Protein AF-A0A939XVB6-F1 (afdb_monomer_lite)

pLDDT: mean 74.07, std 15.24, range [34.97, 91.31]

Foldseek 3Di:
DDPDDPDPQQDDWDAQLKKKAFLKQLVVLPIDHHHHGGDTDGNRIDIHDDDPQDHSVNVSVQSSDPVNSVQSQVQFDDDPMTGHDPVSNVPDDGDDDDDPPDPDDPPPDDPPPPPDPPDPDDPDDD

Structure (mmCIF, N/CA/C/O backbone):
data_AF-A0A939XVB6-F1
#
_entry.id   AF-A0A939XVB6-F1
#
loop_
_atom_site.group_PDB
_atom_site.id
_atom_site.type_symbol
_atom_site.label_atom_id
_atom_site.label_alt_id
_atom_site.label_comp_id
_atom_site.label_asym_id
_atom_site.label_entity_id
_atom_site.label_seq_id
_atom_site.pdbx_PDB_ins_code
_atom_site.Cartn_x
_atom_site.Cartn_y
_atom_site.Cartn_z
_atom_site.occupancy
_atom_site.B_iso_or_equiv
_atom_site.auth_seq_id
_atom_site.auth_comp_id
_atom_site.auth_asym_id
_atom_site.auth_atom_id
_atom_site.pdbx_PDB_model_num
ATOM 1 N N . MET A 1 1 ? -34.924 5.898 -12.973 1.00 34.97 1 MET A N 1
ATOM 2 C CA . MET A 1 1 ? -33.936 5.939 -14.070 1.00 34.97 1 MET A CA 1
ATOM 3 C C . MET A 1 1 ? -32.621 5.399 -13.531 1.00 34.97 1 MET A C 1
ATOM 5 O O . MET A 1 1 ? -31.982 6.070 -12.733 1.00 34.97 1 MET A O 1
ATOM 9 N N . LEU A 1 2 ? -32.305 4.146 -13.868 1.00 40.41 2 LEU A N 1
ATOM 10 C CA . LEU A 1 2 ? -31.031 3.498 -13.561 1.00 40.41 2 LEU A CA 1
ATOM 11 C C . LEU A 1 2 ? -29.994 4.017 -14.558 1.00 40.41 2 LEU A C 1
ATOM 13 O O . LEU A 1 2 ? -30.160 3.814 -15.758 1.00 40.41 2 LEU A O 1
ATOM 17 N N . PHE A 1 3 ? -28.961 4.706 -14.077 1.00 42.53 3 PHE A N 1
ATOM 18 C CA . PHE A 1 3 ? -27.788 4.990 -14.898 1.00 42.53 3 PHE A CA 1
ATOM 19 C C . PHE A 1 3 ? -27.094 3.661 -15.210 1.00 42.53 3 PHE A C 1
ATOM 21 O O . PHE A 1 3 ? -26.494 3.040 -14.334 1.00 42.53 3 PHE A O 1
ATOM 28 N N . GLY A 1 4 ? -27.284 3.204 -16.447 1.00 42.91 4 GLY A N 1
ATOM 29 C CA . GLY A 1 4 ? -26.637 2.037 -17.019 1.00 42.91 4 GLY A CA 1
ATOM 30 C C . GLY A 1 4 ? -25.149 2.273 -17.253 1.00 42.91 4 GLY A C 1
ATOM 31 O O . GLY A 1 4 ? -24.702 3.402 -17.451 1.00 42.91 4 GLY A O 1
ATOM 32 N N . ASP A 1 5 ? -24.417 1.164 -17.207 1.00 44.75 5 ASP A N 1
ATOM 33 C CA . ASP A 1 5 ? -23.065 0.987 -17.726 1.00 44.75 5 ASP A CA 1
ATOM 34 C C . ASP A 1 5 ? -22.028 1.997 -17.233 1.00 44.75 5 ASP A C 1
ATOM 36 O O . ASP A 1 5 ? -21.378 2.718 -17.993 1.00 44.75 5 ASP A O 1
ATOM 40 N N . ALA A 1 6 ? -21.772 1.942 -15.921 1.00 39.69 6 ALA A N 1
ATOM 41 C CA . ALA A 1 6 ? -20.430 2.237 -15.440 1.00 39.69 6 ALA A CA 1
ATOM 42 C C . ALA A 1 6 ? -19.444 1.370 -16.252 1.00 39.69 6 ALA A C 1
ATOM 44 O O . ALA A 1 6 ? -19.665 0.162 -16.385 1.00 39.69 6 ALA A O 1
ATOM 45 N N . PRO A 1 7 ? -18.386 1.959 -16.837 1.00 41.09 7 PRO A N 1
ATOM 46 C CA . PRO A 1 7 ? -17.530 1.270 -17.790 1.00 41.09 7 PRO A CA 1
ATOM 47 C C . PRO A 1 7 ? -16.995 -0.010 -17.150 1.00 41.09 7 PRO A C 1
ATOM 49 O O . PRO A 1 7 ? -16.663 -0.015 -15.965 1.00 41.09 7 PRO A O 1
ATOM 52 N N . SER A 1 8 ? -16.863 -1.075 -17.943 1.00 46.84 8 SER A N 1
ATOM 53 C CA . SER A 1 8 ? -16.412 -2.444 -17.599 1.00 46.84 8 SER A CA 1
ATOM 54 C C . SER A 1 8 ? -15.073 -2.566 -16.834 1.00 46.84 8 SER A C 1
ATOM 56 O O . SER A 1 8 ? -14.566 -3.666 -16.601 1.00 46.84 8 SER A O 1
ATOM 58 N N . ARG A 1 9 ? -14.503 -1.427 -16.431 1.00 46.78 9 ARG A N 1
ATOM 59 C CA . ARG A 1 9 ? -13.299 -1.199 -15.630 1.00 46.78 9 ARG A CA 1
ATOM 60 C C . ARG A 1 9 ? -13.598 -0.744 -14.190 1.00 46.78 9 ARG A C 1
ATOM 62 O O . ARG A 1 9 ? -12.669 -0.436 -13.455 1.00 46.78 9 ARG A O 1
ATOM 69 N N . VAL A 1 10 ? -14.861 -0.702 -13.768 1.00 50.59 10 VAL A N 1
ATOM 70 C CA . VAL A 1 10 ? -15.267 -0.513 -12.367 1.00 50.59 10 VAL A CA 1
ATOM 71 C C . VAL A 1 10 ? -15.530 -1.891 -11.765 1.00 50.59 10 VAL A C 1
ATOM 73 O O . VAL A 1 10 ? -16.542 -2.518 -12.062 1.00 50.59 10 VAL A O 1
ATOM 76 N N . ARG A 1 11 ? -14.578 -2.414 -10.984 1.00 56.41 11 ARG A N 1
ATOM 77 C CA . ARG A 1 11 ? -14.598 -3.826 -10.551 1.00 56.41 11 ARG A CA 1
ATOM 78 C C . ARG A 1 11 ? -14.601 -4.059 -9.043 1.00 56.41 11 ARG A C 1
ATOM 80 O O . ARG A 1 11 ? -14.736 -5.211 -8.643 1.00 56.41 11 ARG A O 1
ATOM 87 N N . ARG A 1 12 ? -14.470 -3.030 -8.196 1.00 66.19 12 ARG A N 1
ATOM 88 C CA . ARG A 1 12 ? -14.369 -3.233 -6.739 1.00 66.19 12 ARG A CA 1
ATOM 89 C C . ARG A 1 12 ? -15.186 -2.220 -5.945 1.00 66.19 12 ARG A C 1
ATOM 91 O O . ARG A 1 12 ? -14.992 -1.016 -6.093 1.00 66.19 12 ARG A O 1
ATOM 98 N N . ILE A 1 13 ? -16.086 -2.747 -5.115 1.00 77.00 13 ILE A N 1
ATOM 99 C CA . ILE A 1 13 ? -16.837 -2.010 -4.095 1.00 77.00 13 ILE A CA 1
ATOM 100 C C . ILE A 1 13 ? -16.033 -2.118 -2.802 1.00 77.00 13 ILE A C 1
ATOM 102 O O . ILE A 1 13 ? -15.815 -3.229 -2.318 1.00 77.00 13 ILE A O 1
ATOM 106 N N . THR A 1 14 ? -15.588 -0.992 -2.254 1.00 81.69 14 THR A N 1
ATOM 107 C CA . THR A 1 14 ? -14.851 -0.974 -0.985 1.00 81.69 14 THR A CA 1
ATOM 108 C C . THR A 1 14 ? -15.777 -0.842 0.215 1.00 81.69 14 THR A C 1
ATOM 110 O O . THR A 1 14 ? -16.911 -0.349 0.133 1.00 81.69 14 THR A O 1
ATOM 113 N N . GLN A 1 15 ? -15.274 -1.289 1.358 1.00 84.19 15 GLN A N 1
ATOM 114 C CA . GLN A 1 15 ? -15.890 -1.122 2.659 1.00 84.19 15 GLN A CA 1
ATOM 115 C C . GLN A 1 15 ? -15.087 -0.138 3.507 1.00 84.19 15 GLN A C 1
ATOM 117 O O . GLN A 1 15 ? -13.899 0.118 3.305 1.00 84.19 15 GLN A O 1
ATOM 122 N N . LYS A 1 16 ? -15.762 0.425 4.500 1.00 84.62 16 LYS A N 1
ATOM 123 C CA . LYS A 1 16 ? -15.163 1.268 5.519 1.00 84.62 16 LYS A CA 1
ATOM 124 C C . LYS A 1 16 ? -14.047 0.492 6.199 1.00 84.62 16 LYS A C 1
ATOM 126 O O . LYS A 1 16 ? -14.248 -0.640 6.636 1.00 84.62 16 LYS A O 1
ATOM 131 N N . ASN A 1 17 ? -12.920 1.171 6.367 1.00 88.62 17 ASN A N 1
ATOM 132 C CA . ASN A 1 17 ? -11.678 0.670 6.933 1.00 88.62 17 ASN A CA 1
ATOM 133 C C . ASN A 1 17 ? -10.832 -0.211 5.997 1.00 88.62 17 ASN A C 1
ATOM 135 O O . ASN A 1 17 ? -9.823 -0.749 6.461 1.00 88.62 17 ASN A O 1
ATOM 139 N N . ASP A 1 18 ? -11.192 -0.337 4.718 1.00 89.94 18 ASP A N 1
ATOM 140 C CA . ASP A 1 18 ? -10.284 -0.877 3.705 1.00 89.94 18 ASP A CA 1
ATOM 141 C C . ASP A 1 18 ? -9.146 0.108 3.415 1.00 89.94 18 ASP A C 1
ATOM 143 O O . ASP A 1 18 ? -9.267 1.321 3.613 1.00 89.94 18 ASP A O 1
ATOM 147 N N . VAL A 1 19 ? -8.028 -0.414 2.925 1.00 90.50 19 VAL A N 1
ATOM 148 C CA . VAL A 1 19 ? -6.912 0.394 2.431 1.00 90.50 19 VAL A CA 1
ATOM 149 C C . VAL A 1 19 ? -6.748 0.114 0.952 1.00 90.50 19 VAL A C 1
ATOM 151 O O . VAL A 1 19 ? -6.732 -1.040 0.538 1.00 90.50 19 VAL A O 1
ATOM 154 N N . ILE A 1 20 ? -6.626 1.163 0.151 1.00 90.44 20 ILE A N 1
ATOM 155 C CA . ILE A 1 20 ? -6.368 1.039 -1.281 1.00 90.44 20 ILE A CA 1
ATOM 156 C C . ILE A 1 20 ? -4.929 1.415 -1.587 1.00 90.44 20 ILE A C 1
ATOM 158 O O . ILE A 1 20 ? -4.380 2.324 -0.963 1.00 90.44 20 ILE A O 1
ATOM 162 N N . ILE A 1 21 ? -4.331 0.721 -2.550 1.00 89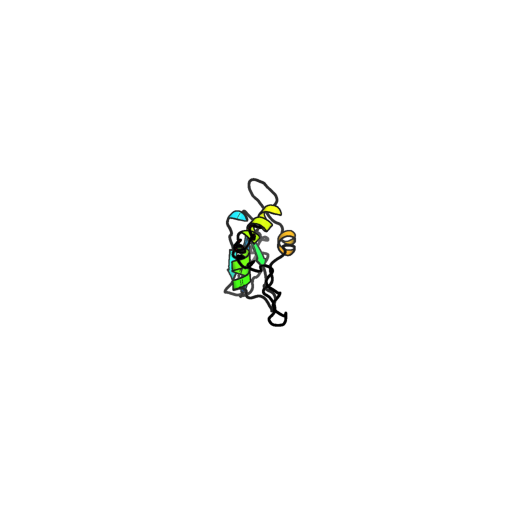.50 21 ILE A N 1
ATOM 163 C CA . ILE A 1 21 ? -2.970 0.980 -3.020 1.00 89.50 21 ILE A CA 1
ATOM 164 C C . ILE A 1 21 ? -2.927 0.995 -4.543 1.00 89.50 21 ILE A C 1
ATOM 166 O O . ILE A 1 21 ? -3.549 0.157 -5.192 1.00 89.50 21 ILE A O 1
ATOM 170 N N . SER A 1 22 ? -2.193 1.939 -5.126 1.00 89.06 22 SER A N 1
ATOM 171 C CA . SER A 1 22 ? -1.963 1.959 -6.570 1.00 89.06 22 SER A CA 1
ATOM 172 C C . SER A 1 22 ? -1.051 0.800 -6.985 1.00 89.06 22 SER A C 1
ATOM 174 O O . SER A 1 22 ? 0.055 0.636 -6.473 1.00 89.06 22 SER A O 1
ATOM 176 N N . THR A 1 23 ? -1.513 -0.010 -7.937 1.00 87.06 23 THR A N 1
ATOM 177 C CA . THR A 1 23 ? -0.724 -1.089 -8.573 1.00 87.06 23 THR A CA 1
ATOM 178 C C . THR A 1 23 ? 0.241 -0.558 -9.632 1.00 87.06 23 THR A C 1
ATOM 180 O O . THR A 1 23 ? 1.040 -1.300 -10.205 1.00 87.06 23 THR A O 1
ATOM 183 N N . VAL A 1 24 ? 0.152 0.742 -9.891 1.00 84.38 24 VAL A N 1
ATOM 184 C CA . VAL A 1 24 ? 0.798 1.481 -10.957 1.00 84.38 24 VAL A CA 1
ATOM 185 C C . VAL A 1 24 ? 1.753 2.488 -10.331 1.00 84.38 24 VAL A C 1
ATOM 187 O O . VAL A 1 24 ? 1.361 3.206 -9.418 1.00 84.38 24 VAL A O 1
ATOM 190 N N . ARG A 1 25 ? 2.992 2.587 -10.840 1.00 83.06 25 ARG A N 1
ATOM 191 C CA . ARG A 1 25 ? 3.996 3.539 -10.320 1.00 83.06 25 ARG A CA 1
ATOM 192 C C . ARG A 1 25 ? 4.090 3.467 -8.794 1.00 83.06 25 ARG A C 1
ATOM 194 O O . ARG A 1 25 ? 3.980 4.471 -8.095 1.00 83.06 25 ARG A O 1
ATOM 201 N N . THR A 1 26 ? 4.299 2.258 -8.289 1.00 77.69 26 THR A N 1
ATOM 202 C CA . THR A 1 26 ? 4.269 1.923 -6.856 1.00 77.69 26 THR A CA 1
ATOM 203 C C . THR A 1 26 ? 5.191 2.796 -5.992 1.00 77.69 26 THR A C 1
ATOM 205 O O . THR A 1 26 ? 4.925 2.981 -4.806 1.00 77.69 26 THR A O 1
ATOM 208 N N . TYR A 1 27 ? 6.215 3.409 -6.592 1.00 77.75 27 TYR A N 1
ATOM 209 C CA . TYR A 1 27 ? 7.107 4.384 -5.959 1.00 77.75 27 TYR A CA 1
ATOM 210 C C . TYR A 1 27 ? 6.410 5.674 -5.484 1.00 77.75 27 TYR A C 1
ATOM 212 O O . TYR A 1 27 ? 6.915 6.339 -4.583 1.00 77.75 27 TYR A O 1
ATOM 220 N N . LEU A 1 28 ? 5.258 6.051 -6.059 1.00 82.56 28 LEU A N 1
ATOM 221 C CA . LEU A 1 28 ? 4.508 7.251 -5.658 1.00 82.56 28 LEU A CA 1
ATOM 222 C C . LEU A 1 28 ? 3.810 7.094 -4.304 1.00 82.56 28 LEU A C 1
ATOM 224 O O . LEU A 1 28 ? 3.360 8.087 -3.738 1.00 82.56 28 LEU A O 1
ATOM 228 N N . LYS A 1 29 ? 3.742 5.866 -3.768 1.00 86.25 29 LYS A N 1
ATOM 229 C CA . LYS A 1 29 ? 3.112 5.566 -2.473 1.00 86.25 29 LYS A CA 1
ATOM 230 C C . LYS A 1 29 ? 1.665 6.058 -2.395 1.00 86.25 29 LYS A C 1
ATOM 232 O O . LYS A 1 29 ? 1.208 6.508 -1.346 1.00 86.25 29 LYS A O 1
ATOM 237 N N . GLU A 1 30 ? 0.946 5.974 -3.511 1.00 8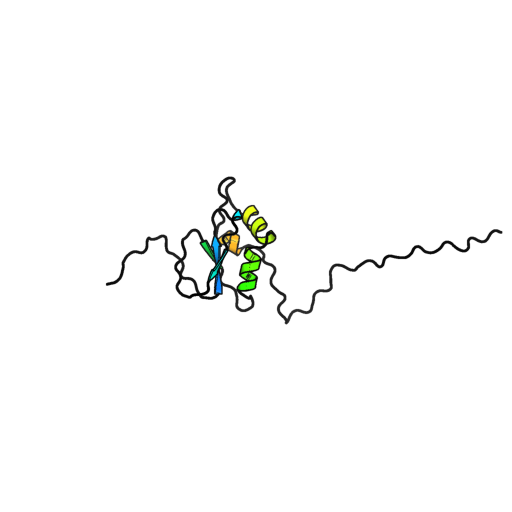8.50 30 GLU A N 1
ATOM 238 C CA . GLU A 1 30 ? -0.472 6.318 -3.584 1.00 88.50 30 GLU A CA 1
ATOM 239 C C . GLU A 1 30 ? -1.286 5.273 -2.814 1.00 88.50 30 GLU A C 1
ATOM 241 O O . GLU A 1 30 ? -1.710 4.247 -3.351 1.00 88.50 30 GLU A O 1
ATOM 246 N N . VAL A 1 31 ? -1.447 5.536 -1.520 1.00 90.81 31 VAL A N 1
ATOM 247 C CA . VAL A 1 31 ? -2.183 4.715 -0.565 1.00 90.81 31 VAL A CA 1
ATOM 248 C C . VAL A 1 31 ? -3.246 5.592 0.083 1.00 90.81 31 VAL A C 1
ATOM 250 O O . VAL A 1 31 ? -2.958 6.715 0.494 1.00 90.81 31 VAL A O 1
ATOM 253 N N . ALA A 1 32 ? -4.468 5.082 0.215 1.00 90.12 32 ALA A N 1
ATOM 254 C CA . ALA A 1 32 ? -5.538 5.786 0.914 1.00 90.12 32 ALA A CA 1
ATOM 255 C C . ALA A 1 32 ? -6.309 4.846 1.841 1.00 90.12 32 ALA A C 1
ATOM 257 O O . ALA A 1 32 ? -6.484 3.663 1.549 1.00 90.12 32 ALA A O 1
ATOM 258 N N . LEU A 1 33 ? -6.784 5.387 2.962 1.00 91.31 33 LEU A N 1
ATOM 259 C CA . LEU A 1 33 ? -7.688 4.693 3.871 1.00 91.31 33 LEU A CA 1
ATOM 260 C C . LEU A 1 33 ? -9.132 5.061 3.523 1.00 91.31 33 LEU A C 1
ATOM 262 O O . LEU A 1 33 ? -9.474 6.234 3.399 1.00 91.31 33 LEU A O 1
ATOM 266 N N . ILE A 1 34 ? -9.978 4.050 3.370 1.00 90.44 34 ILE A N 1
ATOM 267 C CA . ILE A 1 34 ? -11.381 4.214 3.012 1.00 90.44 34 ILE A CA 1
ATOM 268 C C . ILE A 1 34 ? -12.211 4.475 4.270 1.00 90.44 34 ILE A C 1
ATOM 270 O O . ILE A 1 34 ? -12.320 3.622 5.150 1.00 90.44 34 ILE A O 1
ATOM 274 N N . GLU A 1 35 ? -12.839 5.645 4.352 1.00 85.88 35 GLU A N 1
ATOM 275 C CA . GLU A 1 35 ? -13.684 6.021 5.498 1.00 85.88 35 GLU A CA 1
ATOM 276 C C . GLU A 1 35 ? -15.178 5.725 5.284 1.00 85.88 35 GLU A C 1
ATOM 278 O O . GLU A 1 35 ? -15.940 5.629 6.252 1.00 85.88 35 GLU A O 1
ATOM 283 N N . GLN A 1 36 ? -15.596 5.537 4.028 1.00 84.00 36 GLN A N 1
ATOM 284 C CA . GLN A 1 36 ? -16.992 5.366 3.629 1.00 84.00 36 GLN A CA 1
ATOM 285 C C . GLN A 1 36 ? -17.207 4.059 2.857 1.00 84.00 36 GLN A C 1
ATOM 287 O O . GLN A 1 36 ? -16.382 3.651 2.045 1.00 84.00 36 GLN A O 1
ATOM 292 N N . ASN A 1 37 ? -18.346 3.412 3.102 1.00 84.75 37 ASN A N 1
ATOM 293 C CA . ASN A 1 37 ? -18.769 2.225 2.362 1.00 84.75 37 ASN A CA 1
ATOM 294 C C . ASN A 1 37 ? -19.224 2.583 0.945 1.00 84.75 37 ASN A C 1
ATOM 296 O O . ASN A 1 37 ? -19.816 3.640 0.731 1.00 84.75 37 ASN A O 1
ATOM 300 N N . GLY A 1 38 ? -19.066 1.644 0.014 1.00 81.62 38 GLY A N 1
ATOM 301 C CA . GLY A 1 38 ? -19.673 1.752 -1.310 1.00 81.62 38 GLY A CA 1
ATOM 302 C C . GLY A 1 38 ? -18.902 2.649 -2.272 1.00 81.62 38 GLY A C 1
ATOM 303 O O . GLY A 1 38 ? -19.466 3.066 -3.282 1.00 81.62 38 GLY A O 1
ATOM 304 N N . LEU A 1 39 ? -17.632 2.952 -1.982 1.00 83.25 39 LEU A N 1
ATOM 305 C CA . LEU A 1 39 ? -16.791 3.648 -2.945 1.00 83.25 39 LEU A CA 1
ATOM 306 C C . LEU A 1 39 ? -16.395 2.690 -4.066 1.00 83.25 39 LEU A C 1
ATOM 308 O O . LEU A 1 39 ? -16.097 1.510 -3.862 1.00 83.25 39 LEU A O 1
ATOM 312 N N . ILE A 1 40 ? -16.414 3.239 -5.271 1.00 82.06 40 ILE A N 1
ATOM 313 C CA . ILE A 1 40 ? -16.010 2.561 -6.489 1.00 82.06 40 ILE A CA 1
ATOM 314 C C . ILE A 1 40 ? -14.558 2.919 -6.760 1.00 82.06 40 ILE A C 1
ATOM 316 O O . ILE A 1 40 ? -14.209 4.096 -6.855 1.00 82.06 40 ILE A O 1
ATOM 320 N N . VAL A 1 41 ? -13.723 1.897 -6.915 1.00 83.12 41 VAL A N 1
ATOM 321 C CA . VAL A 1 41 ? -12.293 2.076 -7.157 1.00 83.12 41 VAL A CA 1
ATOM 322 C C . VAL A 1 41 ? -11.924 1.602 -8.563 1.00 83.12 41 VAL A C 1
ATOM 324 O O . VAL A 1 41 ? -12.455 0.610 -9.072 1.00 83.12 41 VAL A O 1
ATOM 327 N N . SER A 1 42 ? -11.023 2.349 -9.205 1.00 81.50 42 SER A N 1
ATOM 328 C CA . SER A 1 42 ? -10.493 2.037 -10.535 1.00 81.50 42 SER A CA 1
ATOM 329 C C . SER A 1 42 ? -9.648 0.759 -10.517 1.00 81.50 42 SER A C 1
ATOM 331 O O . SER A 1 42 ? -9.004 0.446 -9.520 1.00 81.50 42 SER A O 1
ATOM 333 N N . THR A 1 43 ? -9.571 0.050 -11.645 1.00 79.62 43 THR A N 1
ATOM 334 C CA . THR A 1 43 ? -8.748 -1.167 -11.810 1.00 79.62 43 THR A CA 1
ATOM 335 C C . THR A 1 43 ? -7.250 -0.960 -11.591 1.00 79.62 43 THR A C 1
ATOM 337 O O . THR A 1 43 ? -6.524 -1.938 -11.487 1.00 79.62 43 THR A O 1
ATOM 340 N N . GLY A 1 44 ? -6.776 0.289 -11.560 1.00 82.88 44 GLY A N 1
ATOM 341 C CA . GLY A 1 44 ? -5.384 0.614 -11.235 1.00 82.88 44 GLY A CA 1
ATOM 342 C C . GLY A 1 44 ? -5.049 0.498 -9.747 1.00 82.88 44 GLY A C 1
ATOM 343 O O . GLY A 1 44 ? -3.876 0.593 -9.394 1.00 82.88 44 GLY A O 1
ATOM 344 N N . PHE A 1 45 ? -6.039 0.273 -8.883 1.00 86.81 45 PHE A N 1
ATOM 345 C CA . PHE A 1 45 ? -5.824 0.108 -7.452 1.00 86.81 45 PHE A CA 1
ATOM 346 C C . PHE A 1 45 ? -6.196 -1.297 -6.988 1.00 86.81 45 PHE A C 1
ATOM 348 O O . PHE A 1 45 ? -7.172 -1.903 -7.445 1.00 86.81 45 PHE A O 1
ATOM 355 N N . ASP A 1 46 ? -5.430 -1.772 -6.018 1.00 86.94 46 ASP A N 1
ATOM 356 C CA . ASP A 1 46 ? -5.732 -2.971 -5.259 1.00 86.94 46 ASP A CA 1
ATOM 357 C C . ASP A 1 46 ? -6.396 -2.599 -3.928 1.00 86.94 46 ASP A C 1
ATOM 359 O O . ASP A 1 46 ? -6.098 -1.554 -3.340 1.00 86.94 46 ASP A O 1
ATOM 363 N N . VAL A 1 47 ? -7.326 -3.439 -3.475 1.00 87.94 47 VAL A N 1
ATOM 364 C CA . VAL A 1 47 ? -8.110 -3.221 -2.252 1.00 87.94 47 VAL A CA 1
ATOM 365 C C . VAL A 1 47 ? -7.648 -4.218 -1.200 1.00 87.94 47 VAL A C 1
ATOM 367 O O . VAL A 1 47 ? -7.845 -5.424 -1.329 1.00 87.94 47 VAL A O 1
ATOM 370 N N . LEU A 1 48 ? -7.058 -3.702 -0.129 1.00 86.44 48 LEU A N 1
ATOM 371 C CA . LEU A 1 48 ? -6.562 -4.469 1.000 1.00 86.44 48 LEU A CA 1
ATOM 372 C C . LEU A 1 48 ? -7.555 -4.381 2.159 1.00 86.44 48 LEU A C 1
ATOM 374 O O . LEU A 1 48 ? -7.618 -3.379 2.876 1.00 86.44 48 LEU A O 1
ATOM 378 N N . THR A 1 49 ? -8.304 -5.462 2.369 1.00 85.25 49 THR A N 1
ATOM 379 C CA . THR A 1 49 ? -9.214 -5.584 3.511 1.00 85.25 49 THR A CA 1
ATOM 380 C C . THR A 1 49 ? -8.462 -6.115 4.738 1.00 85.25 49 THR A C 1
ATOM 382 O O . THR A 1 49 ? -7.934 -7.234 4.713 1.00 85.25 49 THR A O 1
ATOM 385 N N . PRO A 1 50 ? -8.397 -5.352 5.842 1.00 83.38 50 PRO A N 1
ATOM 386 C CA . PRO A 1 50 ? -7.720 -5.787 7.055 1.00 83.38 50 PRO A CA 1
ATOM 387 C C . PRO A 1 50 ? -8.465 -6.950 7.718 1.00 83.38 50 PRO A C 1
ATOM 389 O O . PRO A 1 50 ? -9.688 -6.952 7.860 1.00 83.38 50 PRO A O 1
ATOM 392 N N . LYS A 1 51 ? -7.714 -7.955 8.180 1.00 79.81 51 LYS A N 1
ATOM 393 C CA . LYS A 1 51 ? -8.268 -9.045 9.000 1.00 79.81 51 LYS A CA 1
ATOM 394 C C . LYS A 1 51 ? -8.659 -8.522 10.388 1.00 79.81 51 LYS A C 1
ATOM 396 O O . LYS A 1 51 ? -8.073 -7.559 10.866 1.00 79.81 51 LYS A O 1
ATOM 401 N N . ARG A 1 52 ? -9.573 -9.219 11.084 1.00 72.62 52 ARG A N 1
ATOM 402 C CA . ARG A 1 52 ? -10.123 -8.834 12.411 1.00 72.62 52 ARG A CA 1
ATOM 403 C C . ARG A 1 52 ? -9.084 -8.437 13.475 1.00 72.62 52 ARG A C 1
ATOM 405 O O . ARG A 1 52 ? -9.411 -7.684 14.380 1.00 72.62 52 ARG A O 1
ATOM 412 N N . ASN A 1 53 ? -7.851 -8.930 13.374 1.00 75.69 53 ASN A N 1
ATOM 413 C CA . ASN A 1 53 ? -6.775 -8.677 14.338 1.00 75.69 53 ASN A CA 1
ATOM 414 C C . ASN A 1 53 ? -5.834 -7.528 13.930 1.00 75.69 53 ASN A C 1
ATOM 416 O O . ASN A 1 53 ? -4.851 -7.274 14.621 1.00 75.69 53 ASN A O 1
ATOM 420 N N . ILE A 1 54 ? -6.089 -6.862 12.802 1.00 80.00 54 ILE A N 1
ATOM 421 C CA . ILE A 1 54 ? -5.228 -5.819 12.243 1.00 80.00 54 ILE A CA 1
ATOM 422 C C . ILE A 1 54 ? -6.001 -4.502 12.231 1.00 80.00 54 ILE A C 1
ATOM 424 O O . ILE A 1 54 ? -7.099 -4.412 11.692 1.00 80.00 54 ILE A O 1
ATOM 428 N N . CYS A 1 55 ? -5.408 -3.460 12.814 1.00 85.31 55 CYS A N 1
ATOM 429 C CA . CYS A 1 55 ? -5.955 -2.111 12.734 1.00 85.31 55 CYS A CA 1
ATOM 430 C C . CYS A 1 55 ? -5.741 -1.542 11.324 1.00 85.31 55 CYS A C 1
ATOM 432 O O . CYS A 1 55 ? -4.626 -1.566 10.805 1.00 85.31 55 CYS A O 1
ATOM 434 N N . SER A 1 56 ? -6.772 -0.964 10.718 1.00 86.31 56 SER A N 1
ATOM 435 C CA . SER A 1 56 ? -6.691 -0.398 9.362 1.00 86.31 56 SER A CA 1
ATOM 436 C C . SER A 1 56 ? -5.681 0.733 9.241 1.00 86.31 56 SER A C 1
ATOM 438 O O . SER A 1 56 ? -4.962 0.814 8.252 1.00 86.31 56 SER A O 1
ATOM 440 N N . LYS A 1 57 ? -5.547 1.559 10.288 1.00 88.06 57 LYS A N 1
ATOM 441 C CA . LYS A 1 57 ? -4.502 2.591 10.351 1.00 88.06 57 LYS A CA 1
ATOM 442 C C . LYS A 1 57 ? -3.105 1.976 10.337 1.00 88.06 57 LYS A C 1
ATOM 444 O O . LYS A 1 57 ? -2.216 2.507 9.686 1.00 88.06 57 LYS A O 1
ATOM 449 N N . PHE A 1 58 ? -2.911 0.852 11.029 1.00 87.44 58 PHE A N 1
ATOM 450 C CA . PHE A 1 58 ? -1.637 0.136 10.999 1.00 87.44 58 PHE A CA 1
ATOM 451 C C . PHE A 1 58 ? -1.337 -0.385 9.591 1.00 87.44 58 PHE A C 1
ATOM 453 O O . PHE A 1 58 ? -0.226 -0.200 9.110 1.00 87.44 58 PHE A O 1
ATOM 460 N N . LEU A 1 59 ? -2.329 -0.975 8.917 1.00 87.31 59 LEU A N 1
ATOM 461 C CA . LEU A 1 59 ? -2.169 -1.460 7.546 1.00 87.31 59 LEU A CA 1
ATOM 462 C C . LEU A 1 59 ? -1.845 -0.314 6.571 1.00 87.31 59 LEU A C 1
ATOM 464 O O . LEU A 1 59 ? -0.929 -0.445 5.770 1.00 87.31 59 LEU A O 1
ATOM 468 N N . TYR A 1 60 ? -2.503 0.838 6.716 1.00 90.06 60 TYR A N 1
ATOM 469 C CA . TYR A 1 60 ? -2.193 2.059 5.966 1.00 90.06 60 TYR A CA 1
ATOM 470 C C . TYR A 1 60 ? -0.738 2.515 6.161 1.00 90.06 60 TYR A C 1
ATOM 472 O O . TYR A 1 60 ? -0.012 2.699 5.186 1.00 90.06 60 TYR A O 1
ATOM 480 N N . TYR A 1 61 ? -0.273 2.634 7.410 1.00 89.88 61 TYR A N 1
ATOM 481 C CA . TYR A 1 61 ? 1.116 3.019 7.687 1.00 89.88 61 TYR A CA 1
ATOM 482 C C . TYR A 1 61 ? 2.128 1.984 7.193 1.00 89.88 61 TYR A C 1
ATOM 484 O O . TYR A 1 61 ? 3.209 2.350 6.736 1.00 89.88 61 TYR A O 1
ATOM 492 N N . LEU A 1 62 ? 1.777 0.699 7.251 1.00 88.50 62 LEU A N 1
ATOM 493 C CA . LEU A 1 62 ? 2.605 -0.378 6.725 1.00 88.50 62 LEU A CA 1
ATOM 494 C C . LEU A 1 62 ? 2.775 -0.243 5.210 1.00 88.50 62 LEU A C 1
ATOM 496 O O . LEU A 1 62 ? 3.898 -0.348 4.729 1.00 88.50 62 LEU A O 1
ATOM 500 N N . CYS A 1 63 ? 1.701 0.061 4.477 1.00 87.69 63 CYS A N 1
ATOM 501 C CA . CYS A 1 63 ? 1.744 0.263 3.029 1.00 87.69 63 CYS A CA 1
ATOM 502 C C . CYS A 1 63 ? 2.579 1.484 2.599 1.00 87.69 63 CYS A C 1
ATOM 504 O O . CYS A 1 63 ? 3.100 1.499 1.488 1.00 87.69 63 CYS A O 1
ATOM 506 N N . ILE A 1 64 ? 2.738 2.488 3.467 1.00 88.62 64 ILE A N 1
ATOM 507 C CA . ILE A 1 64 ? 3.535 3.703 3.196 1.00 88.62 64 ILE A CA 1
ATOM 508 C C . ILE A 1 64 ? 5.007 3.532 3.610 1.00 88.62 64 ILE A C 1
ATOM 510 O O . ILE A 1 64 ? 5.877 4.310 3.206 1.00 88.62 64 ILE A O 1
ATOM 514 N N . CYS A 1 65 ? 5.308 2.506 4.407 1.00 88.81 65 CYS A N 1
ATOM 515 C CA . CYS A 1 65 ? 6.656 2.223 4.879 1.00 88.81 65 CYS A CA 1
ATOM 516 C C . CYS A 1 65 ? 7.591 1.860 3.717 1.00 88.81 65 CYS A C 1
ATOM 518 O O . CYS A 1 65 ? 7.255 1.027 2.874 1.00 88.81 65 CYS A O 1
ATOM 520 N N . ASP A 1 66 ? 8.806 2.417 3.720 1.00 87.69 66 ASP A N 1
ATOM 521 C CA . ASP A 1 66 ? 9.824 2.150 2.693 1.00 87.69 66 ASP A CA 1
ATOM 522 C C . ASP A 1 66 ? 10.137 0.661 2.545 1.00 87.69 66 ASP A C 1
ATOM 524 O O . ASP A 1 66 ? 10.359 0.182 1.438 1.00 87.69 66 ASP A O 1
ATOM 528 N N . PHE A 1 67 ? 10.094 -0.095 3.647 1.00 86.75 67 PHE A N 1
ATOM 529 C CA . PHE A 1 67 ? 10.277 -1.544 3.613 1.00 86.75 67 PHE A CA 1
ATOM 530 C C . PHE A 1 67 ? 9.227 -2.233 2.733 1.00 86.75 67 PHE A C 1
ATOM 532 O O . PHE A 1 67 ? 9.556 -3.117 1.943 1.00 86.75 67 PHE A O 1
ATOM 539 N N . PHE A 1 68 ? 7.963 -1.826 2.856 1.00 88.38 68 PHE A N 1
ATOM 540 C CA . PHE A 1 68 ? 6.884 -2.392 2.058 1.00 88.38 68 PHE A CA 1
ATOM 541 C C . PHE A 1 68 ? 7.027 -1.986 0.593 1.00 88.38 68 PHE A C 1
ATOM 543 O O . PHE A 1 68 ? 6.968 -2.845 -0.281 1.00 88.38 68 PHE A O 1
ATOM 550 N N . ILE A 1 69 ? 7.291 -0.707 0.328 1.00 87.50 69 ILE A N 1
ATOM 551 C CA . ILE A 1 69 ? 7.427 -0.181 -1.036 1.00 87.50 69 ILE A CA 1
ATOM 552 C C . ILE A 1 69 ? 8.623 -0.794 -1.754 1.00 87.50 69 ILE A C 1
ATOM 554 O O . ILE A 1 69 ? 8.473 -1.232 -2.885 1.00 87.50 69 ILE A O 1
ATOM 558 N N . SER A 1 70 ? 9.768 -0.944 -1.089 1.00 87.12 70 SER A N 1
ATOM 559 C CA . SER A 1 70 ? 10.933 -1.625 -1.661 1.00 87.12 70 SER A CA 1
ATOM 560 C C . SER A 1 70 ? 10.628 -3.089 -2.008 1.00 87.12 70 SER A C 1
ATOM 562 O O . SER A 1 70 ? 11.0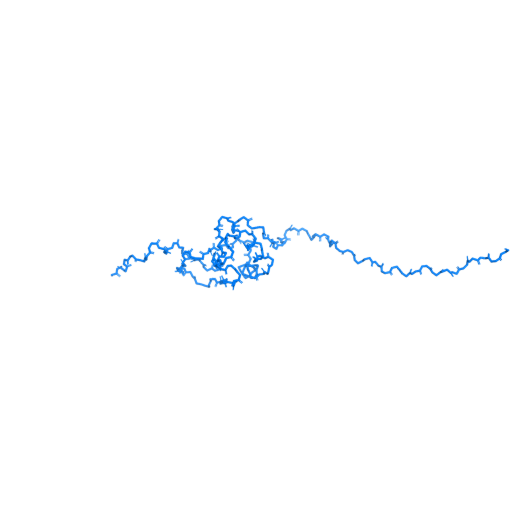62 -3.599 -3.042 1.00 87.12 70 SER A O 1
ATOM 564 N N . ASN A 1 71 ? 9.826 -3.771 -1.185 1.00 87.88 71 ASN A N 1
ATOM 565 C CA . ASN A 1 71 ? 9.401 -5.146 -1.451 1.00 87.88 71 ASN A CA 1
ATOM 566 C C . ASN A 1 71 ? 8.357 -5.237 -2.582 1.00 87.88 71 ASN A C 1
ATOM 568 O O . ASN A 1 71 ? 8.296 -6.233 -3.299 1.00 87.88 71 ASN A O 1
ATOM 572 N N . VAL A 1 72 ? 7.533 -4.202 -2.751 1.00 87.25 72 VAL A N 1
ATOM 573 C CA . VAL A 1 72 ? 6.611 -4.056 -3.884 1.00 87.25 72 VAL A CA 1
ATOM 574 C C . VAL A 1 72 ? 7.392 -3.784 -5.171 1.00 87.25 72 VAL A C 1
ATOM 576 O O . VAL A 1 72 ? 7.168 -4.456 -6.172 1.00 87.25 72 VAL A O 1
ATOM 579 N N . GLU A 1 73 ? 8.342 -2.850 -5.142 1.00 85.19 73 GLU A N 1
ATOM 580 C CA . GLU A 1 73 ? 9.197 -2.494 -6.276 1.00 85.19 73 GLU A CA 1
ATOM 581 C C . GLU A 1 73 ? 10.034 -3.684 -6.746 1.00 85.19 73 GLU A C 1
ATOM 583 O O . GLU A 1 73 ? 10.086 -3.954 -7.944 1.00 85.19 73 GLU A O 1
ATOM 588 N N . SER A 1 74 ? 10.611 -4.465 -5.828 1.00 85.81 74 SER A N 1
ATOM 589 C CA . SER A 1 74 ? 11.402 -5.653 -6.186 1.00 85.81 74 SER A CA 1
ATOM 590 C C . SER A 1 74 ? 10.587 -6.752 -6.879 1.00 85.81 74 SER A C 1
ATOM 592 O O . SER A 1 74 ? 11.143 -7.547 -7.635 1.00 85.81 74 SER A O 1
ATOM 594 N N . LYS A 1 75 ? 9.268 -6.792 -6.649 1.00 85.25 75 LYS A N 1
ATOM 595 C CA . LYS A 1 75 ? 8.322 -7.722 -7.290 1.00 85.25 75 LYS A CA 1
ATOM 596 C C . LYS A 1 75 ? 7.549 -7.099 -8.455 1.00 85.25 75 LYS A C 1
ATOM 598 O O . LYS A 1 75 ? 6.708 -7.777 -9.056 1.00 85.25 75 LYS A O 1
ATOM 603 N N . SER A 1 76 ? 7.777 -5.819 -8.733 1.00 84.88 76 SER A N 1
ATOM 604 C CA . SER A 1 76 ? 7.138 -5.105 -9.832 1.00 84.88 76 SER A CA 1
ATOM 605 C C . SER A 1 76 ? 7.829 -5.428 -11.157 1.00 84.88 76 SER A C 1
ATOM 607 O O . SER A 1 76 ? 9.021 -5.733 -11.205 1.00 84.88 76 SER A O 1
ATOM 609 N N . LEU A 1 77 ? 7.066 -5.394 -12.246 1.00 80.81 77 LEU A N 1
ATOM 610 C CA . LEU A 1 77 ? 7.569 -5.623 -13.595 1.00 80.81 77 LEU A CA 1
ATOM 611 C C . LEU A 1 77 ? 7.642 -4.292 -14.346 1.00 80.81 77 LEU A C 1
ATOM 613 O O . LEU A 1 77 ? 6.687 -3.516 -14.331 1.00 80.81 77 LEU A O 1
ATOM 617 N N . GLY A 1 78 ? 8.755 -4.066 -15.047 1.00 74.69 78 GLY A N 1
ATOM 618 C CA . GLY A 1 78 ? 8.986 -2.880 -15.875 1.00 74.69 78 GLY A CA 1
ATOM 619 C C . GLY A 1 78 ? 9.903 -1.842 -15.221 1.00 74.69 78 GLY A C 1
ATOM 620 O O . GLY A 1 78 ? 9.763 -1.517 -14.050 1.00 74.69 78 GLY A O 1
ATOM 621 N N . VAL A 1 79 ? 10.844 -1.302 -16.004 1.00 68.19 79 VAL A N 1
ATOM 622 C CA . VAL A 1 79 ? 11.864 -0.344 -15.528 1.00 68.19 79 VAL A CA 1
ATOM 623 C C . VAL A 1 79 ? 11.326 1.092 -15.490 1.00 68.19 79 VAL A C 1
ATOM 625 O O . VAL A 1 79 ? 11.590 1.831 -14.550 1.00 68.19 79 VAL A O 1
ATOM 628 N N . SER A 1 80 ? 10.549 1.499 -16.501 1.00 72.31 80 SER A N 1
ATOM 629 C CA . SER A 1 80 ? 10.035 2.876 -16.627 1.00 72.31 80 SER A CA 1
ATOM 630 C C . SER A 1 80 ? 8.632 3.077 -16.039 1.00 72.31 80 SER A C 1
ATOM 632 O O . SER A 1 80 ? 8.213 4.211 -15.812 1.00 72.31 80 SER A O 1
ATOM 634 N N . TYR A 1 81 ? 7.886 1.993 -15.819 1.00 77.00 81 TYR A N 1
ATOM 635 C CA . TYR A 1 81 ? 6.534 2.024 -15.262 1.00 77.00 81 TYR A CA 1
ATOM 636 C C . TYR A 1 81 ? 6.288 0.735 -14.473 1.00 77.00 81 TYR A C 1
ATOM 638 O O . TYR A 1 81 ? 5.644 -0.181 -14.988 1.00 77.00 81 TYR A O 1
ATOM 646 N N . PRO A 1 82 ? 6.869 0.623 -13.267 1.00 78.38 82 PRO A N 1
ATOM 647 C CA . PRO A 1 82 ? 6.725 -0.575 -12.460 1.00 78.38 82 PRO A CA 1
ATOM 648 C C . PRO A 1 82 ? 5.245 -0.806 -12.158 1.00 78.38 82 PRO A C 1
ATOM 650 O O . PRO A 1 82 ? 4.559 0.068 -11.613 1.00 78.38 82 PRO A O 1
ATOM 653 N N . ALA A 1 83 ? 4.766 -1.980 -12.557 1.00 83.62 83 ALA A N 1
ATOM 654 C CA . ALA A 1 83 ? 3.426 -2.458 -12.268 1.00 83.62 83 ALA A CA 1
ATOM 655 C C . ALA A 1 83 ? 3.514 -3.761 -11.476 1.00 83.62 83 ALA A C 1
ATOM 657 O O . ALA A 1 83 ? 4.329 -4.636 -11.781 1.00 83.62 83 ALA A O 1
ATOM 658 N N . ILE A 1 84 ? 2.675 -3.898 -10.455 1.00 84.38 84 ILE A N 1
ATOM 659 C CA . ILE A 1 84 ? 2.603 -5.103 -9.628 1.00 84.38 84 ILE A CA 1
ATOM 660 C C . ILE A 1 84 ? 1.240 -5.774 -9.795 1.00 84.38 84 ILE A C 1
ATOM 662 O O . ILE A 1 84 ? 0.213 -5.116 -9.940 1.00 84.38 84 ILE A O 1
ATOM 666 N N . THR A 1 85 ? 1.229 -7.105 -9.784 1.00 83.00 85 THR A N 1
ATOM 667 C CA . THR A 1 85 ? -0.009 -7.885 -9.799 1.00 83.00 85 THR A CA 1
ATOM 668 C C . THR A 1 85 ? -0.579 -8.029 -8.388 1.00 83.00 85 THR A C 1
ATOM 670 O O . THR A 1 85 ? 0.157 -8.132 -7.407 1.00 83.00 85 THR A O 1
ATOM 673 N N . GLU A 1 86 ? -1.902 -8.120 -8.288 1.00 78.75 86 GLU A N 1
ATOM 674 C CA . GLU A 1 86 ? -2.634 -8.342 -7.027 1.00 78.75 86 GLU A CA 1
ATOM 675 C C . GLU A 1 86 ? -2.150 -9.604 -6.298 1.00 78.75 86 GLU A C 1
ATOM 677 O O . GLU A 1 86 ? -1.992 -9.627 -5.079 1.00 78.75 86 GLU A O 1
ATOM 682 N N . TYR A 1 87 ? -1.824 -10.652 -7.062 1.00 80.50 87 TYR A N 1
ATOM 683 C CA . TYR A 1 87 ? -1.238 -11.877 -6.523 1.00 80.50 87 TYR A CA 1
ATOM 684 C C . TYR A 1 87 ? 0.088 -11.604 -5.799 1.00 80.50 87 TYR A C 1
ATOM 686 O O . TYR A 1 87 ? 0.290 -12.055 -4.671 1.00 80.50 87 TYR A O 1
ATOM 694 N N . ASN A 1 88 ? 0.980 -10.817 -6.410 1.00 82.56 88 ASN A N 1
ATOM 695 C CA . ASN A 1 88 ? 2.269 -10.490 -5.809 1.00 82.56 88 ASN A CA 1
ATOM 696 C C . ASN A 1 88 ? 2.108 -9.647 -4.540 1.00 82.56 88 ASN A C 1
ATOM 698 O O . ASN A 1 88 ? 2.856 -9.883 -3.588 1.00 82.56 88 ASN A O 1
ATOM 702 N N . ILE A 1 89 ? 1.133 -8.726 -4.513 1.00 83.19 89 ILE A N 1
ATOM 703 C CA . ILE A 1 89 ? 0.770 -7.949 -3.319 1.00 83.19 89 ILE A CA 1
ATOM 704 C C . ILE A 1 89 ? 0.285 -8.885 -2.204 1.00 83.19 89 ILE A C 1
ATOM 706 O O . ILE A 1 89 ? 0.778 -8.807 -1.079 1.00 83.19 89 ILE A O 1
ATOM 710 N N . GLY A 1 90 ? -0.615 -9.824 -2.513 1.00 78.31 90 GLY A N 1
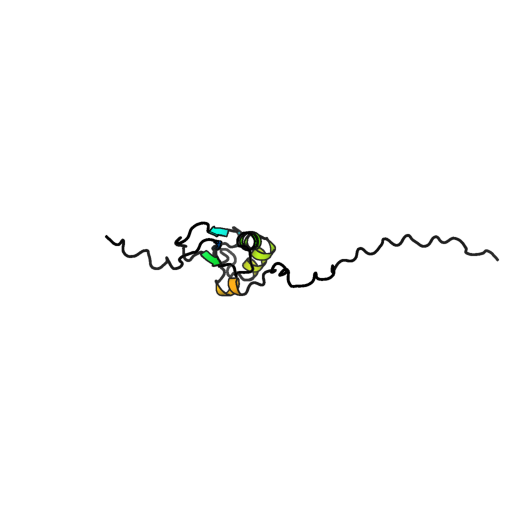ATOM 711 C CA . GLY A 1 90 ? -1.129 -10.805 -1.552 1.00 78.31 90 GLY A CA 1
ATOM 712 C C . GLY A 1 90 ? -0.061 -11.750 -0.984 1.00 78.31 90 GLY A C 1
ATOM 713 O O . GLY A 1 90 ? -0.183 -12.218 0.148 1.00 78.31 90 GLY A O 1
ATOM 714 N N . CYS A 1 91 ? 1.017 -11.996 -1.734 1.00 79.56 91 CYS A N 1
ATOM 715 C CA . CYS A 1 91 ? 2.166 -12.793 -1.299 1.00 79.56 91 CYS A CA 1
ATOM 716 C C . CYS A 1 91 ? 3.245 -11.987 -0.548 1.00 79.56 91 CYS A C 1
ATOM 718 O O . CYS A 1 91 ? 4.320 -12.524 -0.259 1.00 79.56 91 CYS A O 1
ATOM 720 N N . LEU A 1 92 ? 3.044 -10.694 -0.272 1.00 81.50 92 LEU A N 1
ATOM 721 C CA . LEU A 1 92 ? 3.991 -9.915 0.528 1.00 81.50 92 LEU A CA 1
ATOM 722 C C . LEU A 1 92 ? 3.918 -10.330 2.001 1.00 81.50 92 LEU A C 1
ATOM 724 O O . LEU A 1 92 ? 2.862 -10.328 2.631 1.00 81.50 92 LEU A O 1
ATOM 728 N N . LEU A 1 93 ? 5.080 -10.658 2.564 1.00 75.56 93 LEU A N 1
ATOM 729 C CA .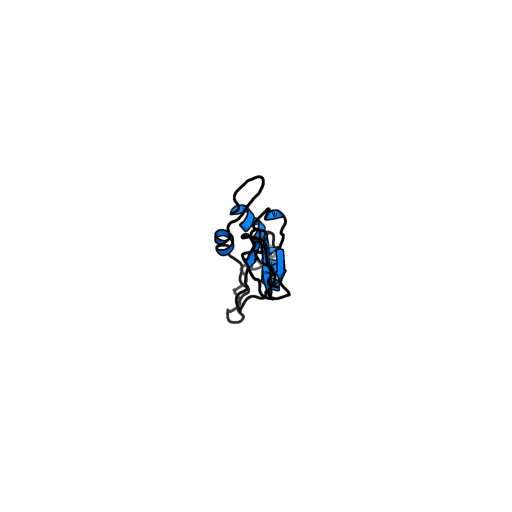 LEU A 1 93 ? 5.229 -10.875 3.997 1.00 75.56 93 LEU A CA 1
ATOM 730 C C . LEU A 1 93 ? 5.137 -9.526 4.708 1.00 75.56 93 LEU A C 1
ATOM 732 O O . LEU A 1 93 ? 5.983 -8.654 4.509 1.00 75.56 93 LEU A O 1
ATOM 736 N N . ILE A 1 94 ? 4.116 -9.378 5.547 1.00 78.25 94 ILE A N 1
ATOM 737 C CA . ILE A 1 94 ? 3.917 -8.193 6.376 1.00 78.25 94 ILE A CA 1
ATOM 738 C C . ILE A 1 94 ? 4.210 -8.517 7.844 1.00 78.25 94 ILE A C 1
ATOM 740 O O . ILE A 1 94 ? 3.783 -9.566 8.339 1.00 78.25 94 ILE A O 1
ATOM 744 N N . PRO A 1 95 ? 4.921 -7.640 8.572 1.00 72.06 95 PRO A N 1
ATOM 745 C CA . PRO A 1 95 ? 5.054 -7.780 10.013 1.00 72.06 95 PRO A CA 1
ATOM 746 C C . PRO A 1 95 ? 3.676 -7.623 10.659 1.00 72.06 95 PRO A C 1
ATOM 748 O O . PRO A 1 95 ? 3.069 -6.554 10.635 1.00 72.06 95 PRO A O 1
ATOM 751 N N . THR A 1 96 ? 3.160 -8.703 11.237 1.00 68.44 96 THR A N 1
ATOM 752 C CA . THR A 1 96 ? 1.929 -8.648 12.025 1.00 68.44 96 THR A CA 1
ATOM 753 C C . THR A 1 96 ? 2.248 -8.132 13.426 1.00 68.44 96 THR A C 1
ATOM 755 O O . THR A 1 96 ? 3.194 -8.648 14.037 1.00 68.44 96 THR A O 1
ATOM 758 N N . PRO A 1 97 ? 1.471 -7.180 13.977 1.00 65.88 97 PRO A N 1
ATOM 759 C CA . PRO A 1 97 ? 1.624 -6.811 15.374 1.00 65.88 97 PRO A CA 1
ATOM 760 C C . PRO A 1 97 ? 1.386 -8.060 16.226 1.00 65.88 97 PRO A C 1
ATOM 762 O O . PRO A 1 97 ? 0.504 -8.872 15.933 1.00 65.88 97 PRO A O 1
ATOM 765 N N . LEU A 1 98 ? 2.224 -8.245 17.245 1.00 62.34 98 LEU A N 1
ATOM 766 C CA . LEU A 1 98 ? 2.113 -9.363 18.174 1.00 62.34 98 LEU A CA 1
ATOM 767 C C . LEU A 1 98 ? 0.689 -9.368 18.744 1.00 62.34 98 LEU A C 1
ATOM 769 O O . LEU A 1 98 ? 0.273 -8.406 19.386 1.00 62.34 98 LEU A O 1
ATOM 773 N N . SER A 1 99 ? -0.068 -10.437 18.477 1.00 57.78 99 SER A N 1
ATOM 774 C CA . SER A 1 99 ? -1.324 -10.684 19.188 1.00 57.78 99 SER A CA 1
ATOM 775 C C . SER A 1 99 ? -1.029 -10.612 20.691 1.00 57.78 99 SER A C 1
ATOM 777 O O . SER A 1 99 ? -0.028 -11.202 21.106 1.00 57.78 99 SER A O 1
ATOM 779 N N . PRO A 1 100 ? -1.866 -9.956 21.516 1.00 59.84 100 PRO A N 1
ATOM 780 C CA . PRO A 1 100 ? -1.645 -9.863 22.964 1.00 59.84 100 PRO A CA 1
ATOM 781 C C . PRO A 1 100 ? -1.515 -11.237 23.646 1.00 59.84 100 PRO A C 1
ATOM 783 O O . PRO A 1 100 ? -0.983 -11.335 24.744 1.00 59.84 100 PRO A O 1
ATOM 786 N N . SER A 1 101 ? -1.960 -12.310 22.983 1.00 59.84 101 SER A N 1
ATOM 787 C CA . SER A 1 101 ? -1.812 -13.697 23.428 1.00 59.84 101 SER A CA 1
ATOM 788 C C . SER A 1 101 ? -0.424 -14.315 23.207 1.00 59.84 101 SER A C 1
ATOM 790 O O . SER A 1 101 ? -0.180 -15.420 23.688 1.00 59.84 101 SER A O 1
ATOM 792 N N . ARG A 1 102 ? 0.486 -13.669 22.463 1.00 56.03 102 ARG A N 1
ATOM 793 C CA . ARG A 1 102 ? 1.841 -14.185 22.229 1.00 56.03 102 ARG A CA 1
ATOM 794 C C . ARG A 1 102 ? 2.796 -13.577 23.260 1.00 56.03 102 ARG A C 1
ATOM 796 O O . ARG A 1 102 ? 2.874 -12.351 23.333 1.00 56.03 102 ARG A O 1
ATOM 803 N N . PRO A 1 103 ? 3.539 -14.390 24.033 1.00 61.41 103 PRO A N 1
ATOM 804 C CA . PRO A 1 103 ? 4.497 -13.859 24.993 1.00 61.41 103 PRO A CA 1
ATOM 805 C C . PRO A 1 103 ? 5.543 -12.986 24.279 1.00 61.41 103 PRO A C 1
ATOM 807 O O . PRO A 1 103 ? 5.886 -13.273 23.123 1.00 61.41 103 PRO A O 1
ATOM 810 N N . PRO A 1 104 ? 6.039 -11.918 24.933 1.00 67.94 104 PRO A N 1
ATOM 811 C CA . PRO A 1 104 ? 7.054 -11.050 24.355 1.00 67.94 104 PRO A CA 1
ATOM 812 C C . PRO A 1 104 ? 8.266 -11.889 23.947 1.00 67.94 104 PRO A C 1
ATOM 814 O O . PRO A 1 104 ? 8.790 -12.674 24.738 1.00 67.94 104 PRO A O 1
ATOM 817 N N . LEU A 1 105 ? 8.695 -11.742 22.692 1.00 70.12 105 LEU A N 1
ATOM 818 C CA . LEU A 1 105 ? 9.948 -12.339 22.243 1.00 70.12 105 LEU A CA 1
ATOM 819 C C . LEU A 1 105 ? 11.094 -11.698 23.039 1.00 70.12 105 LEU A C 1
ATOM 821 O O . LEU A 1 105 ? 11.067 -10.480 23.251 1.00 70.12 105 LEU A O 1
ATOM 825 N N . PRO A 1 106 ? 12.096 -12.477 23.482 1.00 72.56 106 PRO A N 1
ATOM 826 C CA . PRO A 1 106 ? 13.260 -11.898 24.133 1.00 72.56 106 PRO A CA 1
ATOM 827 C C . PRO A 1 106 ? 13.924 -10.888 23.180 1.00 72.56 106 PRO A C 1
ATOM 829 O O . PRO A 1 106 ? 13.979 -11.138 21.970 1.00 72.56 106 PRO A O 1
ATOM 832 N N . PRO A 1 107 ? 14.418 -9.742 23.683 1.00 67.94 107 PRO A N 1
ATOM 833 C CA . PRO A 1 107 ? 15.126 -8.784 22.846 1.00 67.94 107 PRO A CA 1
ATOM 834 C C . PRO A 1 107 ? 16.338 -9.469 22.206 1.00 67.94 107 PRO A C 1
ATOM 836 O O . PRO A 1 107 ? 17.185 -10.036 22.893 1.00 67.94 107 PRO A O 1
ATOM 839 N N . THR A 1 108 ? 16.430 -9.410 20.877 1.00 63.97 108 THR A N 1
ATOM 840 C CA . THR A 1 108 ? 17.559 -9.964 20.105 1.00 63.97 108 THR A CA 1
ATOM 841 C C . THR A 1 108 ? 18.849 -9.164 20.283 1.00 63.97 108 THR A C 1
ATOM 843 O O . THR A 1 108 ? 19.916 -9.602 19.862 1.00 63.97 108 THR A O 1
ATOM 846 N N . TRP A 1 109 ? 18.770 -7.996 20.922 1.00 63.09 109 TRP A N 1
ATOM 847 C CA . TRP A 1 109 ? 19.906 -7.150 21.243 1.00 63.09 109 TRP A CA 1
ATOM 848 C C . TRP A 1 109 ? 20.121 -7.149 22.759 1.00 63.09 109 TRP A C 1
ATOM 850 O O . TRP A 1 109 ? 19.326 -6.623 23.533 1.00 63.09 109 TRP A O 1
ATOM 860 N N . THR A 1 110 ? 21.229 -7.728 23.204 1.00 63.00 110 THR A N 1
ATOM 861 C CA . THR A 1 110 ? 21.782 -7.429 24.522 1.00 63.00 110 THR A CA 1
ATOM 862 C C . THR A 1 110 ? 22.824 -6.335 24.324 1.00 63.00 110 THR A C 1
ATOM 864 O O . THR A 1 110 ? 23.748 -6.471 23.520 1.00 63.00 110 THR A O 1
ATOM 867 N N . ARG A 1 111 ? 22.696 -5.205 25.034 1.00 49.97 111 ARG A N 1
ATOM 868 C CA . ARG A 1 111 ? 23.840 -4.295 25.191 1.00 49.97 111 ARG A CA 1
ATOM 869 C C . ARG A 1 111 ? 24.943 -5.130 25.833 1.00 49.97 111 ARG A C 1
ATOM 871 O O . ARG A 1 111 ? 24.800 -5.501 26.996 1.00 49.97 111 ARG A O 1
ATOM 878 N N . LYS A 1 112 ? 26.030 -5.431 25.111 1.00 54.66 112 LYS A N 1
ATOM 879 C CA . LYS A 1 112 ? 27.235 -5.922 25.785 1.00 54.66 112 LYS A CA 1
ATOM 880 C C . LYS A 1 112 ? 27.590 -4.869 26.839 1.00 54.66 112 LYS A C 1
ATOM 882 O O . LYS A 1 112 ? 27.737 -3.699 26.466 1.00 54.66 112 LYS A O 1
ATOM 887 N N . PRO A 1 113 ? 27.673 -5.221 28.134 1.00 59.88 113 PRO A N 1
ATOM 888 C CA . PRO A 1 113 ? 28.194 -4.285 29.110 1.00 59.88 113 PRO A CA 1
ATOM 889 C C . PRO A 1 113 ? 29.582 -3.875 28.627 1.00 59.88 113 PRO A C 1
ATOM 891 O O . PRO A 1 113 ? 30.376 -4.715 28.199 1.00 59.88 113 PRO A O 1
ATOM 894 N N . ARG A 1 114 ? 29.846 -2.567 28.622 1.00 51.41 114 ARG A N 1
ATOM 895 C CA . ARG A 1 114 ? 31.177 -2.025 28.367 1.00 51.41 114 ARG A CA 1
ATOM 896 C C . ARG A 1 114 ? 32.057 -2.542 29.502 1.00 51.41 114 ARG A C 1
ATOM 898 O O . ARG A 1 114 ? 32.068 -1.954 30.575 1.00 51.41 114 ARG A O 1
ATOM 905 N N . THR A 1 115 ? 32.711 -3.680 29.300 1.00 60.28 115 THR A N 1
ATOM 906 C CA . THR A 1 115 ? 33.690 -4.215 30.242 1.00 60.28 115 THR A CA 1
ATOM 907 C C . THR A 1 115 ? 34.759 -3.149 30.421 1.00 60.28 115 THR A C 1
ATOM 909 O O . THR A 1 115 ? 35.507 -2.853 29.488 1.00 60.28 115 THR A O 1
ATOM 912 N N . SER A 1 116 ? 34.794 -2.528 31.599 1.00 60.28 116 SER A N 1
ATOM 913 C CA . SER A 1 116 ? 35.961 -1.785 32.057 1.00 60.28 116 SER A CA 1
ATOM 914 C C . SER A 1 116 ? 37.153 -2.736 32.004 1.00 60.28 116 SER A C 1
ATOM 916 O O . SER A 1 116 ? 37.068 -3.847 32.532 1.00 60.28 116 SER A O 1
ATOM 918 N N . MET A 1 117 ? 38.229 -2.322 31.334 1.00 57.94 117 MET A N 1
ATOM 919 C CA . MET A 1 117 ? 39.483 -3.072 31.295 1.00 57.94 117 MET A CA 1
ATOM 920 C C . MET A 1 117 ? 39.893 -3.503 32.713 1.00 57.94 117 MET A C 1
ATOM 922 O O . MET A 1 117 ? 39.814 -2.680 33.630 1.00 57.94 117 MET A O 1
ATOM 926 N N . PRO A 1 118 ? 40.350 -4.749 32.924 1.00 51.56 118 PRO A N 1
ATOM 927 C CA . PRO A 1 118 ? 40.952 -5.114 34.193 1.00 51.56 118 PRO A CA 1
ATOM 928 C C . PRO A 1 118 ? 42.236 -4.295 34.364 1.00 51.56 118 PRO A C 1
ATOM 930 O O . PRO A 1 118 ? 43.143 -4.336 33.534 1.00 51.56 118 PRO A O 1
ATOM 933 N N . SER A 1 119 ? 42.281 -3.500 35.433 1.00 55.28 119 SER A N 1
ATOM 934 C CA . SER A 1 119 ? 43.462 -2.746 35.837 1.00 55.28 119 SER A CA 1
ATOM 935 C C . SER A 1 119 ? 44.613 -3.725 36.084 1.00 55.28 119 SER A C 1
ATOM 937 O O . SER A 1 119 ? 44.556 -4.518 37.023 1.00 55.28 119 SER A O 1
ATOM 939 N N . LEU A 1 120 ? 45.655 -3.677 35.246 1.00 58.25 120 LEU A N 1
ATOM 940 C CA . LEU A 1 120 ? 46.951 -4.291 35.536 1.00 58.25 120 LEU A CA 1
ATOM 941 C C . LEU A 1 120 ? 47.571 -3.564 36.736 1.00 58.25 120 LEU A C 1
ATOM 943 O O . LEU A 1 120 ? 48.357 -2.630 36.596 1.00 58.25 120 LEU A O 1
ATOM 947 N N . LYS A 1 121 ? 47.202 -3.990 37.939 1.00 55.03 121 LYS A N 1
ATOM 948 C CA . LYS A 1 121 ? 47.976 -3.742 39.150 1.00 55.03 121 LYS A CA 1
ATOM 949 C C . LYS A 1 121 ? 48.275 -5.096 39.768 1.00 55.03 121 LYS A C 1
ATOM 951 O O . LYS A 1 121 ? 47.351 -5.807 40.147 1.00 55.03 121 LYS A O 1
ATOM 956 N N . ASN A 1 122 ? 49.574 -5.397 39.843 1.00 54.91 122 ASN A N 1
ATOM 957 C CA . ASN A 1 122 ? 50.238 -6.525 40.514 1.00 54.91 122 ASN A CA 1
ATOM 958 C C . ASN A 1 122 ? 50.901 -7.548 39.578 1.00 54.91 122 ASN A C 1
ATOM 960 O O . ASN A 1 122 ? 50.593 -8.735 39.616 1.00 54.91 122 ASN A O 1
ATOM 964 N N . ALA A 1 123 ? 51.907 -7.098 38.822 1.00 48.84 123 ALA A N 1
ATOM 965 C CA . ALA A 1 123 ? 53.054 -7.945 38.502 1.00 48.84 123 ALA A CA 1
ATOM 966 C C . ALA A 1 123 ? 54.171 -7.614 39.503 1.00 48.84 123 ALA A C 1
ATOM 968 O O . ALA A 1 123 ? 54.775 -6.545 39.485 1.00 48.84 123 ALA A O 1
ATOM 969 N N 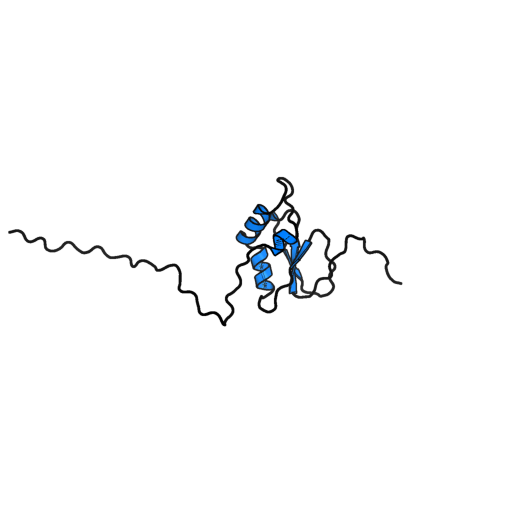. LYS A 1 124 ? 54.328 -8.532 40.450 1.00 47.41 124 LYS A N 1
ATOM 970 C CA . LYS A 1 124 ? 55.307 -8.571 41.534 1.00 47.41 124 LYS A CA 1
ATOM 971 C C . LYS A 1 124 ? 56.718 -8.602 40.924 1.00 47.41 124 LYS A C 1
ATOM 973 O O . LYS A 1 124 ? 57.040 -9.563 40.235 1.00 47.41 124 LYS A O 1
ATOM 978 N N . LEU A 1 125 ? 57.541 -7.585 41.185 1.00 48.69 125 LEU A N 1
ATOM 979 C CA . LEU A 1 125 ? 58.994 -7.685 41.029 1.00 48.69 125 LEU A CA 1
ATOM 980 C C . LEU A 1 125 ? 59.516 -8.627 42.125 1.00 48.69 125 LEU A C 1
ATOM 982 O O . LEU A 1 125 ? 59.336 -8.361 43.316 1.00 48.69 125 LEU A O 1
ATOM 986 N N . ARG A 1 126 ? 60.102 -9.744 41.708 1.00 41.47 126 ARG A N 1
ATOM 987 C CA . ARG A 1 126 ? 61.054 -10.553 42.467 1.00 41.47 126 ARG A CA 1
ATOM 988 C C . ARG A 1 126 ? 62.248 -10.798 41.567 1.00 41.47 126 ARG A C 1
ATOM 990 O O . ARG A 1 126 ? 62.000 -10.996 40.357 1.00 41.47 126 ARG A O 1
#

Secondary structure (DSSP, 8-state):
-------TTEEEE--TT-EEEESBSGGG--EEE--STT-EEETTEEEEPPPTTS-HHHHHHHHHSHHHHHHHHHT-B-SSS-B--HHHHHT----PPPPTTSPPPPPS-------PPP--------

Sequence (126 aa):
MLFGDAPSRVRRITQKNDVIISTVRTYLKEVALIEQNGLIVSTGFDVLTPKRNICSKFLYYLCICDFFISNVESKSLGVSYPAITEYNIGCLLIPTPLSPSRPPLPPTWTRKPRTSMPSLKNAKLR

Radius of gyration: 24.88 Å; chains: 1; bounding box: 95×21×60 Å